Protein AF-A0A815VZ69-F1 (afdb_monomer)

Nearest PDB structures (foldseek):
  6j0x-assembly4_D  TM=4.303E-01  e=3.995E+00  Saccharomyces cerevisiae S288C
  6zu5-assembly1_LCC  TM=4.705E-01  e=9.378E+00  Paranosema locustae

Sequence (83 aa):
MNIADLEFFLQSMPSLIDLKLTGNGNYFDGHRWEKFIQKNLDGLKKFQFYFSDYQNGQLNYPDIEQIIRSFQTPFWIELKKMV

Foldseek 3Di:
DAVVVVLVVCLVPLQDAEDEDEDEDRVLALQVVLVSCVVRRVNHLYYHYHYPCVVVVPDDPVNVVVSVVNQPDCSNVVSVPPD

Structure (mmCIF, N/CA/C/O backbone):
data_AF-A0A815VZ69-F1
#
_entry.id   AF-A0A815VZ69-F1
#
loop_
_atom_site.group_PDB
_atom_site.id
_atom_site.type_symbol
_atom_site.label_atom_id
_atom_site.label_alt_id
_atom_site.label_comp_id
_atom_site.label_asym_id
_atom_site.label_entity_id
_atom_site.label_seq_id
_atom_site.pdbx_PDB_ins_code
_atom_site.Cartn_x
_atom_site.Cartn_y
_atom_site.Cartn_z
_atom_site.occupancy
_atom_site.B_iso_or_equiv
_atom_site.auth_seq_id
_atom_site.auth_comp_id
_atom_site.auth_asym_id
_atom_site.auth_atom_id
_atom_site.pdbx_PDB_model_num
ATOM 1 N N . MET A 1 1 ? -3.798 -10.985 -11.815 1.00 68.81 1 MET A N 1
ATOM 2 C CA . MET A 1 1 ? -4.743 -10.206 -10.992 1.00 68.81 1 MET A CA 1
ATOM 3 C C . MET A 1 1 ? -4.489 -8.746 -11.299 1.00 68.81 1 MET A C 1
ATOM 5 O O . MET A 1 1 ? -3.323 -8.362 -11.295 1.00 68.81 1 MET A O 1
ATOM 9 N N . ASN A 1 2 ? -5.513 -7.984 -11.681 1.00 83.94 2 ASN A N 1
ATOM 10 C CA . ASN A 1 2 ? -5.353 -6.538 -11.811 1.00 83.94 2 ASN A CA 1
ATOM 11 C C . ASN A 1 2 ? -5.490 -5.897 -10.412 1.00 83.94 2 ASN A C 1
ATOM 13 O O . ASN A 1 2 ? -5.929 -6.542 -9.461 1.00 83.94 2 ASN A O 1
ATOM 17 N N . ILE A 1 3 ? -5.102 -4.633 -10.267 1.00 87.44 3 ILE A N 1
ATOM 18 C CA . ILE A 1 3 ? -5.147 -3.947 -8.967 1.00 87.44 3 ILE A CA 1
ATOM 19 C C . ILE A 1 3 ? -6.579 -3.775 -8.423 1.00 87.44 3 ILE A C 1
ATOM 21 O O . ILE A 1 3 ? -6.762 -3.822 -7.213 1.00 87.44 3 ILE A O 1
ATOM 25 N N . ALA A 1 4 ? -7.597 -3.653 -9.281 1.00 90.44 4 ALA A N 1
ATOM 26 C CA . ALA A 1 4 ? -8.989 -3.550 -8.839 1.00 90.44 4 ALA A CA 1
ATOM 27 C C . ALA A 1 4 ? -9.502 -4.868 -8.229 1.00 90.44 4 ALA A C 1
ATOM 29 O O . ALA A 1 4 ? -10.192 -4.841 -7.214 1.00 90.44 4 ALA A O 1
ATOM 30 N N . ASP A 1 5 ? -9.117 -6.017 -8.791 1.00 91.25 5 ASP A N 1
ATOM 31 C CA . ASP A 1 5 ? -9.458 -7.332 -8.234 1.00 91.25 5 ASP A CA 1
ATOM 32 C C . ASP A 1 5 ? -8.835 -7.517 -6.839 1.00 91.25 5 ASP A C 1
ATOM 34 O O . ASP A 1 5 ? -9.470 -8.043 -5.926 1.00 91.25 5 ASP A O 1
ATOM 38 N N . LEU A 1 6 ? -7.587 -7.063 -6.666 1.00 91.62 6 LEU A N 1
ATOM 39 C CA . LEU A 1 6 ? -6.889 -7.110 -5.382 1.00 91.62 6 LEU A CA 1
ATOM 40 C C . LEU A 1 6 ? -7.554 -6.190 -4.353 1.00 91.62 6 LEU A C 1
ATOM 42 O O . LEU A 1 6 ? -7.767 -6.601 -3.217 1.00 91.62 6 LEU A O 1
ATOM 46 N N . GLU A 1 7 ? -7.903 -4.964 -4.740 1.00 93.50 7 GLU A N 1
ATOM 47 C CA . GLU A 1 7 ? -8.635 -4.032 -3.877 1.00 93.50 7 GLU A CA 1
ATOM 48 C C . GLU A 1 7 ? -9.983 -4.614 -3.443 1.00 93.50 7 GLU A C 1
ATOM 50 O O . GLU A 1 7 ? -10.314 -4.572 -2.260 1.00 93.50 7 GLU A O 1
ATOM 55 N N . PHE A 1 8 ? -10.730 -5.225 -4.366 1.00 94.75 8 PHE A N 1
ATOM 56 C CA . PHE A 1 8 ? -11.991 -5.893 -4.049 1.00 94.75 8 PHE A CA 1
ATOM 57 C C . PHE A 1 8 ? -11.796 -7.051 -3.060 1.00 94.75 8 PHE A C 1
ATOM 59 O O . PHE A 1 8 ? -12.550 -7.192 -2.099 1.00 94.75 8 PHE A O 1
ATOM 66 N N . PHE A 1 9 ? -10.750 -7.859 -3.247 1.00 94.25 9 PHE A N 1
ATOM 67 C CA . PHE A 1 9 ? -10.407 -8.922 -2.305 1.00 94.25 9 PHE A CA 1
ATOM 68 C C . PHE A 1 9 ? -10.067 -8.361 -0.916 1.00 94.25 9 PHE A C 1
ATOM 70 O O . PHE A 1 9 ? -10.598 -8.831 0.090 1.00 94.25 9 PHE A O 1
ATOM 77 N N . LEU A 1 10 ? -9.238 -7.318 -0.849 1.00 94.62 10 LEU A N 1
ATOM 78 C CA . LEU A 1 10 ? -8.811 -6.703 0.409 1.00 94.62 10 LEU A CA 1
ATOM 79 C C . LEU A 1 10 ? -9.956 -6.002 1.153 1.00 94.62 10 LEU A C 1
ATOM 81 O O . LEU A 1 10 ? -9.949 -5.985 2.380 1.00 94.62 10 LEU A O 1
ATOM 85 N N . GLN A 1 11 ? -10.975 -5.496 0.451 1.00 95.62 11 GLN A N 1
ATOM 86 C CA . GLN A 1 11 ? -12.185 -4.937 1.077 1.00 95.62 11 GLN A CA 1
ATOM 87 C C . GLN A 1 11 ? -12.926 -5.946 1.962 1.00 95.62 11 GLN A C 1
ATOM 89 O O . GLN A 1 11 ? -13.618 -5.547 2.895 1.00 95.62 11 GLN A O 1
ATOM 94 N N . SER A 1 12 ? -12.772 -7.247 1.704 1.00 95.00 12 SER A N 1
ATOM 95 C CA . SER A 1 12 ? -13.359 -8.294 2.548 1.00 95.00 12 SER A CA 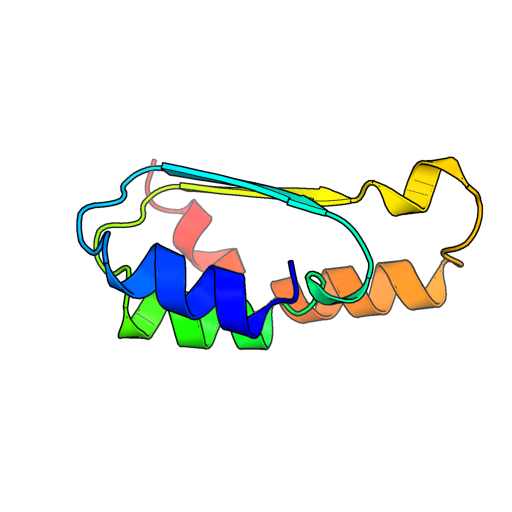1
ATOM 96 C C . SER A 1 12 ? -12.591 -8.544 3.855 1.00 95.00 12 SER A C 1
ATOM 98 O O . SER A 1 12 ? -13.035 -9.336 4.684 1.00 95.00 12 SER A O 1
ATOM 100 N N . MET A 1 13 ? -11.456 -7.864 4.064 1.00 94.94 13 MET A N 1
ATOM 101 C CA . MET A 1 13 ? -10.544 -8.066 5.193 1.00 94.94 13 MET A CA 1
ATOM 102 C C . MET A 1 13 ? -10.277 -6.765 5.976 1.00 94.94 13 MET A C 1
ATOM 104 O O . MET A 1 13 ? -9.122 -6.364 6.114 1.00 94.94 13 MET A O 1
ATOM 108 N N . PRO A 1 14 ? -11.303 -6.100 6.541 1.00 91.88 14 PRO A N 1
ATOM 109 C CA . PRO A 1 14 ? -11.116 -4.832 7.258 1.00 91.88 14 PRO A CA 1
ATOM 110 C C . PRO A 1 14 ? -10.214 -4.965 8.498 1.00 91.88 14 PRO A C 1
ATOM 112 O O . PRO A 1 14 ? -9.531 -4.023 8.880 1.00 91.88 14 PRO A O 1
ATOM 115 N N . SER A 1 15 ? -10.146 -6.155 9.105 1.00 94.00 15 SER A N 1
ATOM 116 C CA . SER A 1 15 ? -9.287 -6.441 10.262 1.00 94.00 15 SER A CA 1
ATOM 117 C C . SER A 1 15 ? -7.846 -6.821 9.893 1.00 94.00 15 SER A C 1
ATOM 119 O O . SER A 1 15 ? -7.132 -7.384 10.725 1.00 94.00 15 SER A O 1
ATOM 121 N N . LEU A 1 16 ? -7.423 -6.608 8.644 1.00 95.25 16 LEU A N 1
ATOM 122 C CA . LEU A 1 16 ? -6.071 -6.928 8.199 1.00 95.25 16 LEU A CA 1
ATOM 123 C C . LEU A 1 16 ? -5.053 -6.012 8.892 1.00 95.25 16 LEU A C 1
ATOM 125 O O . LEU A 1 16 ? -5.112 -4.796 8.754 1.00 95.25 16 LEU A O 1
ATOM 129 N N . ILE A 1 17 ? -4.099 -6.605 9.612 1.00 94.94 17 ILE A N 1
ATOM 130 C CA . ILE A 1 17 ? -3.081 -5.864 10.380 1.00 94.94 17 ILE A CA 1
ATOM 131 C C . ILE A 1 17 ? -1.804 -5.655 9.557 1.00 94.94 17 ILE A C 1
ATOM 133 O O . ILE A 1 17 ? -1.205 -4.578 9.595 1.00 94.94 17 ILE A O 1
ATOM 137 N N . ASP A 1 18 ? -1.414 -6.671 8.788 1.00 94.88 18 ASP A N 1
ATOM 138 C CA . ASP A 1 18 ? -0.192 -6.694 7.992 1.00 94.88 18 ASP A CA 1
ATOM 139 C C . ASP A 1 18 ? -0.515 -7.064 6.541 1.00 94.88 18 ASP A C 1
ATOM 141 O O . ASP A 1 18 ? -1.079 -8.124 6.264 1.00 94.88 18 ASP A O 1
ATOM 145 N N . LEU A 1 19 ? -0.104 -6.214 5.601 1.00 92.06 19 LEU A N 1
ATOM 146 C CA . LEU A 1 19 ? -0.236 -6.450 4.168 1.00 92.06 19 LEU A CA 1
ATOM 147 C C . LEU A 1 19 ? 1.147 -6.444 3.520 1.00 92.06 19 LEU A C 1
ATOM 149 O O . LEU A 1 19 ? 1.846 -5.430 3.519 1.00 92.06 19 LEU A O 1
ATOM 153 N N . LYS A 1 20 ? 1.530 -7.582 2.939 1.00 92.00 20 LYS A N 1
ATOM 154 C CA . LYS A 1 20 ? 2.734 -7.716 2.118 1.00 92.00 20 LYS A CA 1
ATOM 155 C C . LYS A 1 20 ? 2.336 -8.055 0.691 1.00 92.00 20 LYS A C 1
ATOM 157 O O . LYS A 1 20 ? 1.733 -9.096 0.449 1.00 92.00 20 LYS A O 1
ATOM 162 N N . LEU A 1 21 ? 2.720 -7.197 -0.243 1.00 88.12 21 LEU A N 1
ATOM 163 C CA . LEU A 1 21 ? 2.445 -7.370 -1.661 1.00 88.12 21 LEU A CA 1
ATOM 164 C C . LEU A 1 21 ? 3.736 -7.573 -2.445 1.00 88.12 21 LEU A C 1
ATOM 166 O O . LEU A 1 21 ? 4.780 -6.982 -2.164 1.00 88.12 21 LEU A O 1
ATOM 170 N N . THR A 1 22 ? 3.651 -8.432 -3.449 1.00 85.88 22 THR A N 1
ATOM 171 C CA . THR A 1 22 ? 4.701 -8.657 -4.437 1.00 85.88 22 THR A CA 1
ATOM 172 C C . THR A 1 22 ? 4.056 -8.530 -5.800 1.00 85.88 22 THR A C 1
ATOM 174 O O . THR A 1 22 ? 3.094 -9.240 -6.089 1.00 85.88 22 THR A O 1
ATOM 177 N N . GLY A 1 23 ? 4.538 -7.598 -6.616 1.00 77.38 23 GLY A N 1
ATOM 178 C CA . GLY A 1 23 ? 3.895 -7.335 -7.892 1.00 77.38 23 GLY A CA 1
ATOM 179 C C . GLY A 1 23 ? 4.663 -6.397 -8.811 1.00 77.38 23 GLY A C 1
ATOM 180 O O . GLY A 1 23 ? 5.740 -5.897 -8.477 1.00 77.38 23 GLY A O 1
ATOM 181 N N . ASN A 1 24 ? 4.061 -6.191 -9.978 1.00 75.00 24 ASN A N 1
ATOM 182 C CA . ASN A 1 24 ? 4.574 -5.426 -11.104 1.00 75.00 24 ASN A CA 1
ATOM 183 C C . ASN A 1 24 ? 3.866 -4.065 -11.275 1.00 75.00 24 ASN A C 1
ATOM 185 O O . ASN A 1 24 ? 2.959 -3.733 -10.512 1.00 75.00 24 ASN A O 1
ATOM 189 N N . GLY A 1 25 ? 4.294 -3.294 -12.278 1.00 70.12 25 GLY A N 1
ATOM 190 C CA . GLY A 1 25 ? 4.045 -1.870 -12.547 1.00 70.12 25 GLY A CA 1
ATOM 191 C C . GLY A 1 25 ? 2.696 -1.278 -12.140 1.00 70.12 25 GLY A C 1
ATOM 192 O O . GLY A 1 25 ? 2.636 -0.146 -11.668 1.00 70.12 25 GLY A O 1
ATOM 193 N N . ASN A 1 26 ? 1.611 -2.043 -12.252 1.00 70.81 26 ASN A N 1
ATOM 194 C CA . ASN A 1 26 ? 0.260 -1.589 -11.917 1.00 70.81 26 ASN A CA 1
ATOM 195 C C . ASN A 1 26 ? 0.021 -1.358 -10.416 1.00 70.81 26 ASN A C 1
ATOM 197 O O . ASN A 1 26 ? -0.984 -0.751 -10.052 1.00 70.81 26 ASN A O 1
ATOM 201 N N . TYR A 1 27 ? 0.902 -1.852 -9.544 1.00 78.31 27 TYR A N 1
ATOM 202 C CA . TYR A 1 27 ? 0.779 -1.679 -8.097 1.00 78.31 27 TYR A CA 1
ATOM 203 C C . TYR A 1 27 ? 1.570 -0.488 -7.547 1.00 78.31 27 TYR A C 1
ATOM 205 O O . TYR A 1 27 ? 1.484 -0.216 -6.349 1.00 78.31 27 TYR A O 1
ATOM 213 N N . PHE A 1 28 ? 2.347 0.212 -8.378 1.00 83.38 28 PHE A N 1
ATOM 214 C CA . PHE A 1 28 ? 3.315 1.213 -7.922 1.00 83.38 28 PHE A CA 1
ATOM 215 C C . PHE A 1 28 ? 2.716 2.627 -7.833 1.00 83.38 28 PHE A C 1
ATOM 217 O O . PHE A 1 28 ? 3.314 3.597 -8.289 1.00 83.38 28 PHE A O 1
ATOM 224 N N . ASP A 1 29 ? 1.526 2.737 -7.246 1.00 88.81 29 ASP A N 1
ATOM 225 C CA . ASP A 1 29 ? 0.828 4.006 -7.027 1.00 88.81 29 ASP A CA 1
ATOM 226 C C . ASP A 1 29 ? 0.539 4.190 -5.533 1.00 88.81 29 ASP A C 1
ATOM 228 O O . ASP A 1 29 ? -0.459 3.699 -4.994 1.00 88.81 29 ASP A O 1
ATOM 232 N N . GLY A 1 30 ? 1.437 4.897 -4.848 1.00 90.56 30 GLY A N 1
ATOM 233 C CA . GLY A 1 30 ? 1.308 5.179 -3.422 1.00 90.56 30 GLY A CA 1
ATOM 234 C C . GLY A 1 30 ? 0.098 6.048 -3.071 1.00 90.56 30 GLY A C 1
ATOM 235 O O . GLY A 1 30 ? -0.453 5.888 -1.982 1.00 90.56 30 GLY A O 1
ATOM 236 N N . HIS A 1 31 ? -0.390 6.897 -3.984 1.00 93.06 31 HIS A N 1
ATOM 237 C CA . HIS A 1 31 ? -1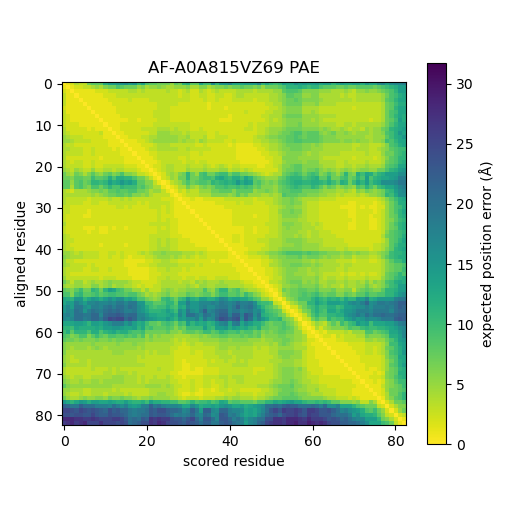.589 7.708 -3.747 1.00 93.06 31 HIS A CA 1
ATOM 238 C C . HIS A 1 31 ? -2.862 6.863 -3.787 1.00 93.06 31 HIS A C 1
ATOM 240 O O . HIS A 1 31 ? -3.783 7.077 -2.994 1.00 93.06 31 HIS A O 1
ATOM 246 N N . ARG A 1 32 ? -2.932 5.901 -4.712 1.00 93.00 32 ARG A N 1
ATOM 247 C CA . ARG A 1 32 ? -4.038 4.941 -4.777 1.00 93.00 32 ARG A CA 1
ATOM 248 C C . ARG A 1 32 ? -4.077 4.070 -3.528 1.00 93.00 32 ARG A C 1
ATOM 250 O O . ARG A 1 32 ? -5.139 3.945 -2.919 1.00 93.00 32 ARG A O 1
ATOM 257 N N . TRP A 1 33 ? -2.926 3.541 -3.114 1.00 92.62 33 TRP A N 1
ATOM 258 C CA . TRP A 1 33 ? -2.829 2.741 -1.894 1.00 92.62 33 TRP A CA 1
ATOM 259 C C . TRP A 1 33 ? -3.195 3.528 -0.639 1.00 92.62 33 TRP A C 1
ATOM 261 O O . TRP A 1 33 ? -3.957 3.017 0.174 1.00 92.62 33 TRP A O 1
ATOM 271 N N . GLU A 1 34 ? -2.737 4.773 -0.498 1.00 93.44 34 GLU A N 1
ATOM 272 C CA . GLU A 1 34 ? -3.126 5.642 0.620 1.00 93.44 34 GLU A CA 1
ATOM 273 C C . GLU A 1 34 ? -4.650 5.787 0.715 1.00 93.44 34 GLU A C 1
ATOM 275 O O . GLU A 1 34 ? -5.239 5.474 1.751 1.00 93.44 34 GLU A O 1
ATOM 280 N N . LYS A 1 35 ? -5.305 6.185 -0.386 1.00 94.25 35 LYS A N 1
ATOM 281 C CA . LYS A 1 35 ? -6.768 6.348 -0.430 1.00 94.25 35 LYS A CA 1
ATOM 282 C C . LYS A 1 35 ? -7.497 5.047 -0.108 1.00 94.25 35 LYS A C 1
ATOM 284 O O . LYS A 1 35 ? -8.528 5.063 0.563 1.00 94.25 35 LYS A O 1
ATOM 289 N N . PHE A 1 36 ? -6.988 3.926 -0.613 1.00 94.50 36 PHE A N 1
ATOM 290 C CA . PHE A 1 36 ? -7.588 2.621 -0.381 1.00 94.50 36 PHE A CA 1
ATOM 291 C C . PHE A 1 36 ? -7.470 2.192 1.085 1.00 94.50 36 PHE A C 1
ATOM 293 O O . PHE A 1 36 ? -8.472 1.785 1.674 1.00 94.50 36 PHE A O 1
ATOM 300 N N . ILE A 1 37 ? -6.280 2.317 1.679 1.00 93.56 37 ILE A N 1
ATOM 301 C CA . ILE A 1 37 ? -6.009 1.913 3.062 1.00 93.56 37 ILE A CA 1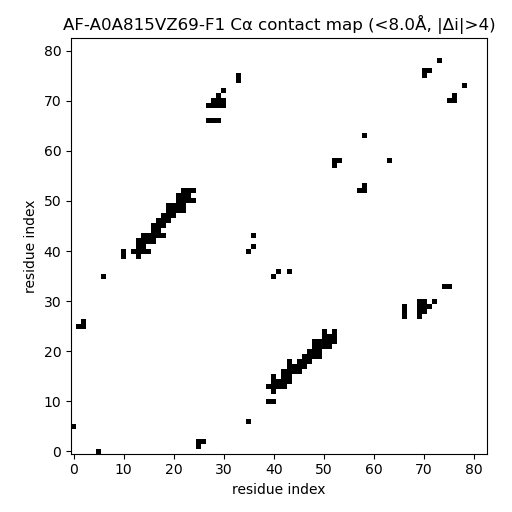
ATOM 302 C C . ILE A 1 37 ? -6.812 2.778 4.031 1.00 93.56 37 ILE A C 1
ATOM 304 O O . ILE A 1 37 ? -7.551 2.233 4.844 1.00 93.56 37 ILE A O 1
ATOM 308 N N . GLN A 1 38 ? -6.763 4.107 3.882 1.00 91.69 38 GLN A N 1
ATOM 309 C CA . GLN A 1 38 ? -7.519 5.035 4.733 1.00 91.69 38 GLN A CA 1
ATOM 310 C C . GLN A 1 38 ? -9.028 4.755 4.728 1.00 91.69 38 GLN A C 1
ATOM 312 O O . GLN A 1 38 ? -9.700 4.996 5.727 1.00 91.69 38 GLN A O 1
ATOM 317 N N . LYS A 1 39 ? -9.571 4.272 3.604 1.00 94.81 39 LYS A N 1
ATOM 318 C CA . LYS A 1 39 ? -11.006 4.018 3.452 1.00 94.81 39 LYS A CA 1
ATOM 319 C C . LYS A 1 39 ? -11.439 2.626 3.912 1.00 94.81 39 LYS A C 1
ATOM 321 O O . LYS A 1 39 ? -12.551 2.495 4.413 1.00 94.81 39 LYS A O 1
ATOM 326 N N . ASN A 1 40 ? -10.636 1.593 3.655 1.00 95.94 40 ASN A N 1
ATOM 327 C CA . ASN A 1 40 ? -11.095 0.200 3.753 1.00 95.94 40 ASN A CA 1
ATOM 328 C C . ASN A 1 40 ? -10.305 -0.652 4.756 1.00 95.94 40 ASN A C 1
ATOM 330 O O . ASN A 1 40 ? -10.781 -1.723 5.116 1.00 95.94 40 ASN A O 1
ATOM 334 N N . LEU A 1 41 ? -9.111 -0.218 5.168 1.00 93.81 41 LEU A N 1
ATOM 335 C CA . LEU A 1 41 ? -8.191 -0.988 6.009 1.00 93.8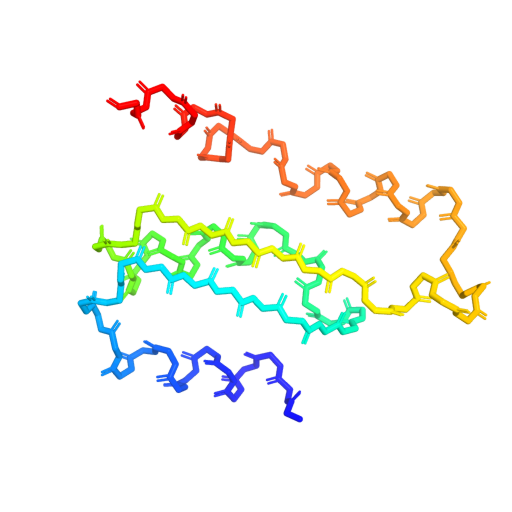1 41 LEU A CA 1
ATOM 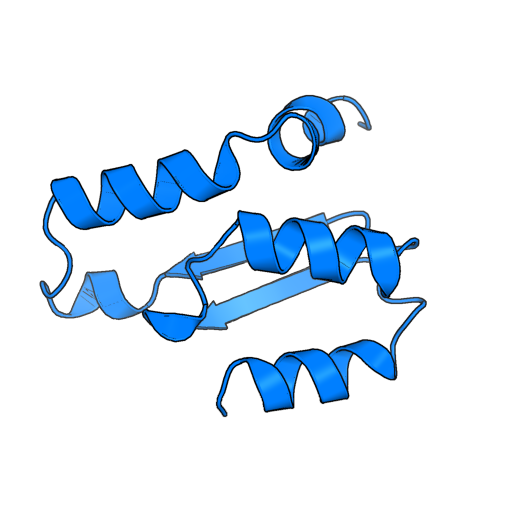336 C C . LEU A 1 41 ? -7.690 -0.125 7.178 1.00 93.81 41 LEU A C 1
ATOM 338 O O . LEU A 1 41 ? -6.489 0.081 7.350 1.00 93.81 41 LEU A O 1
ATOM 342 N N . ASP A 1 42 ? -8.617 0.402 7.972 1.00 89.50 42 ASP A N 1
ATOM 343 C CA . ASP A 1 42 ? -8.334 1.252 9.137 1.00 89.50 42 ASP A CA 1
ATOM 344 C C . ASP A 1 42 ? -7.490 0.548 10.217 1.00 89.50 42 ASP A C 1
ATOM 346 O O . ASP A 1 42 ? -6.719 1.193 10.928 1.00 89.50 42 ASP A O 1
ATOM 350 N N . GLY A 1 43 ? -7.586 -0.781 10.307 1.00 89.06 43 GLY A N 1
ATOM 351 C CA . GLY A 1 43 ? -6.776 -1.619 11.192 1.00 89.06 43 GLY A CA 1
ATOM 352 C C . GLY A 1 43 ? -5.354 -1.919 10.701 1.00 89.06 43 GLY A C 1
ATOM 353 O O . GLY A 1 43 ? -4.582 -2.538 11.445 1.00 89.06 43 GLY A O 1
ATOM 354 N N . LEU A 1 44 ? -4.986 -1.506 9.483 1.00 93.19 44 LEU A N 1
ATOM 355 C CA . LEU A 1 44 ? -3.695 -1.844 8.889 1.00 93.19 44 LEU A CA 1
ATOM 356 C C . LEU A 1 44 ? -2.559 -1.076 9.566 1.00 93.19 44 LEU A C 1
ATOM 358 O O . LEU A 1 44 ? -2.472 0.147 9.494 1.00 93.19 44 LEU A O 1
ATOM 362 N N . LYS A 1 45 ? -1.634 -1.815 10.179 1.00 90.00 45 LYS A N 1
ATOM 363 C CA . LYS A 1 45 ? -0.461 -1.257 10.868 1.00 90.00 45 LYS A CA 1
ATOM 364 C C . LYS A 1 45 ? 0.800 -1.323 10.025 1.00 90.00 45 LYS A C 1
ATOM 366 O O . LYS A 1 45 ? 1.713 -0.522 10.211 1.00 90.00 45 LYS A O 1
ATOM 371 N N . LYS A 1 46 ? 0.872 -2.289 9.109 1.00 90.62 46 LYS A N 1
ATOM 372 C CA . LYS A 1 46 ? 2.062 -2.521 8.299 1.00 90.62 46 LYS A CA 1
ATOM 373 C C . LYS A 1 46 ? 1.691 -2.768 6.852 1.00 90.62 46 LYS A C 1
ATOM 375 O O . LYS A 1 46 ? 0.964 -3.702 6.524 1.00 90.62 46 LYS A O 1
ATOM 380 N N . PHE A 1 47 ? 2.286 -1.967 5.982 1.00 90.38 47 PHE A N 1
ATOM 381 C CA . PHE A 1 47 ? 2.216 -2.142 4.543 1.00 90.38 47 PHE A CA 1
ATOM 382 C C . PHE A 1 47 ? 3.629 -2.328 3.996 1.00 90.38 47 PHE A C 1
ATOM 384 O O . PHE A 1 47 ? 4.518 -1.510 4.239 1.00 90.38 47 PHE A O 1
ATOM 391 N N . GLN A 1 48 ? 3.854 -3.428 3.286 1.00 88.94 48 GLN A N 1
ATOM 392 C CA . GLN A 1 48 ? 5.120 -3.728 2.631 1.00 88.94 48 GLN A CA 1
ATOM 393 C C . GLN A 1 48 ? 4.881 -4.049 1.169 1.00 88.94 48 GLN A C 1
ATOM 395 O O . GLN A 1 48 ? 4.004 -4.842 0.827 1.00 88.94 48 GLN A O 1
ATOM 400 N N . PHE A 1 49 ? 5.729 -3.490 0.318 1.00 84.56 49 PHE A N 1
ATOM 401 C CA . PHE A 1 49 ? 5.668 -3.722 -1.110 1.00 84.56 49 PHE A CA 1
ATOM 402 C C . PHE A 1 49 ? 7.031 -4.175 -1.642 1.00 84.56 49 PHE A C 1
ATOM 404 O O . PHE A 1 49 ? 8.064 -3.619 -1.268 1.00 84.56 49 PHE A O 1
ATOM 411 N N . TYR A 1 50 ? 7.030 -5.194 -2.505 1.00 82.00 50 TYR A N 1
ATOM 412 C CA . TYR A 1 50 ? 8.207 -5.662 -3.232 1.00 82.00 50 TYR A CA 1
ATOM 413 C C . TYR A 1 50 ? 7.997 -5.532 -4.744 1.00 82.00 50 TYR A C 1
ATOM 415 O O . TYR A 1 50 ? 7.082 -6.135 -5.310 1.00 82.00 50 TYR A O 1
ATOM 423 N N . PHE A 1 51 ? 8.880 -4.764 -5.379 1.00 75.19 51 PHE A N 1
ATOM 424 C CA . PHE A 1 51 ? 8.883 -4.473 -6.811 1.00 75.19 51 PHE A CA 1
ATOM 425 C C . PHE A 1 51 ? 9.575 -5.610 -7.572 1.00 75.19 51 PHE A C 1
ATOM 427 O O . PHE A 1 51 ? 10.800 -5.722 -7.539 1.00 75.19 51 PHE A O 1
ATOM 434 N N . SER A 1 52 ? 8.808 -6.472 -8.249 1.00 72.69 52 SER A N 1
ATOM 435 C CA . SER A 1 52 ? 9.380 -7.618 -8.978 1.00 72.69 52 SER A CA 1
ATOM 436 C C . SER A 1 52 ? 9.949 -7.255 -10.354 1.00 72.69 52 SER A C 1
ATOM 438 O O . SER A 1 52 ? 10.849 -7.938 -10.837 1.00 72.69 52 SER A O 1
ATOM 440 N N . ASP A 1 53 ? 9.485 -6.163 -10.970 1.00 66.44 53 ASP A N 1
ATOM 441 C CA . ASP A 1 53 ? 9.895 -5.755 -12.332 1.00 66.44 53 ASP A CA 1
ATOM 442 C C . ASP A 1 53 ? 11.333 -5.251 -12.428 1.00 66.44 53 ASP A C 1
ATOM 444 O O . ASP A 1 53 ? 11.911 -5.162 -13.513 1.00 66.44 53 ASP A O 1
ATOM 448 N N . TYR A 1 54 ? 11.946 -4.982 -11.278 1.00 59.66 54 TYR A N 1
ATOM 449 C CA . TYR A 1 54 ? 13.350 -4.614 -11.189 1.00 59.66 54 TYR A CA 1
ATOM 450 C C . TYR A 1 54 ? 14.279 -5.720 -11.714 1.00 59.66 54 TYR A C 1
ATOM 452 O O . TYR A 1 54 ? 15.393 -5.439 -12.148 1.00 59.66 54 TYR A O 1
ATOM 460 N N . GLN A 1 55 ? 13.827 -6.979 -11.707 1.00 56.50 55 GLN A N 1
ATOM 461 C CA . GLN A 1 55 ? 14.654 -8.125 -12.091 1.00 56.50 55 GLN A CA 1
ATOM 462 C C . GLN A 1 55 ? 14.892 -8.236 -13.607 1.00 56.50 55 GLN A C 1
ATOM 464 O O . GLN A 1 55 ? 15.867 -8.860 -14.012 1.00 56.50 55 GLN A O 1
ATOM 469 N N . ASN A 1 56 ? 14.065 -7.591 -14.440 1.00 58.03 56 ASN A N 1
ATOM 470 C CA . ASN A 1 56 ? 14.142 -7.700 -15.904 1.00 58.03 56 ASN A CA 1
ATOM 471 C C . ASN A 1 56 ? 14.685 -6.438 -16.601 1.00 58.03 56 ASN A C 1
ATOM 473 O O . ASN A 1 56 ? 14.610 -6.339 -17.823 1.00 58.03 56 ASN A O 1
ATOM 477 N N . GLY A 1 57 ? 15.208 -5.460 -15.849 1.00 59.38 57 GLY A N 1
ATOM 478 C CA . GLY A 1 57 ? 15.800 -4.242 -16.422 1.00 59.38 57 GLY A CA 1
ATOM 479 C C . GLY A 1 57 ? 14.799 -3.282 -17.080 1.00 59.38 57 GLY A C 1
ATOM 480 O O . GLY A 1 57 ? 15.196 -2.471 -17.909 1.00 59.38 57 GLY A O 1
ATOM 481 N N . GLN A 1 58 ? 13.508 -3.376 -16.742 1.00 62.75 58 GLN A N 1
ATOM 482 C CA . GLN A 1 58 ? 12.442 -2.581 -17.369 1.00 62.75 58 GLN A CA 1
ATOM 483 C C . GLN A 1 58 ? 12.189 -1.216 -16.713 1.00 62.75 58 GLN A C 1
ATOM 485 O O . GLN A 1 58 ? 11.463 -0.409 -17.284 1.00 62.75 58 GLN A O 1
ATOM 490 N N . LEU A 1 59 ? 12.761 -0.951 -15.535 1.00 68.38 59 LEU A N 1
ATOM 491 C CA . LEU A 1 59 ? 12.593 0.316 -14.821 1.00 68.38 59 LEU A CA 1
ATOM 492 C C . LEU A 1 59 ? 13.860 1.157 -14.942 1.00 68.38 59 LEU A C 1
ATOM 494 O O . LEU A 1 59 ? 14.928 0.753 -14.477 1.00 68.38 59 LEU A O 1
ATOM 498 N N . ASN A 1 60 ? 13.730 2.341 -15.531 1.00 74.69 60 ASN A N 1
ATOM 499 C CA . ASN A 1 60 ? 14.793 3.333 -15.545 1.00 74.69 60 ASN A CA 1
ATOM 500 C C . ASN A 1 60 ? 14.729 4.191 -14.271 1.00 74.69 60 ASN A C 1
ATOM 502 O O . ASN A 1 60 ? 13.717 4.235 -13.572 1.00 74.69 60 ASN A O 1
ATOM 506 N N . TYR A 1 61 ? 15.809 4.920 -13.973 1.00 77.81 61 TYR A N 1
ATOM 507 C CA . TYR A 1 61 ? 15.875 5.812 -12.805 1.00 77.81 61 TYR A CA 1
ATOM 508 C C . TYR A 1 61 ? 14.660 6.759 -12.662 1.00 77.81 61 TYR A C 1
ATOM 510 O O . TYR A 1 61 ? 14.134 6.858 -11.553 1.00 77.81 61 TYR A O 1
ATOM 518 N N . PRO A 1 62 ? 14.150 7.400 -13.737 1.00 80.12 62 PRO A N 1
ATOM 519 C CA . PRO A 1 62 ? 12.968 8.258 -13.636 1.00 80.12 62 PRO A CA 1
ATOM 520 C C . PRO A 1 62 ? 11.703 7.517 -13.186 1.00 80.12 62 PRO A C 1
ATOM 522 O O . PRO A 1 62 ? 10.923 8.066 -12.410 1.00 80.12 62 PRO A O 1
ATOM 525 N N . ASP A 1 63 ? 11.522 6.264 -13.616 1.00 80.62 63 ASP A N 1
ATOM 526 C CA . ASP A 1 63 ? 10.366 5.450 -13.227 1.00 80.62 63 ASP A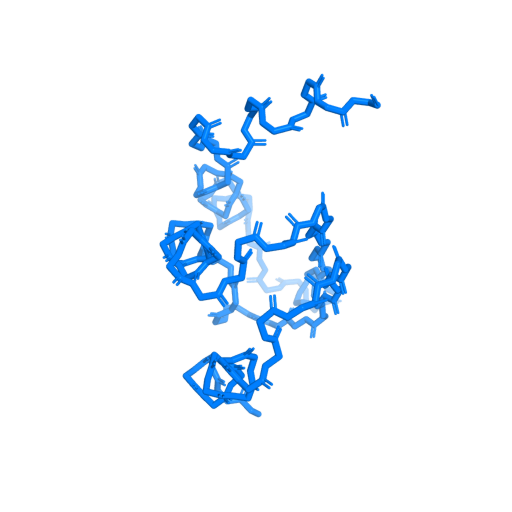 CA 1
ATOM 527 C C . ASP A 1 63 ? 10.419 5.155 -11.726 1.00 80.62 63 ASP A C 1
ATOM 529 O O . ASP A 1 63 ? 9.434 5.300 -11.008 1.00 80.62 63 ASP A O 1
ATOM 533 N N . ILE A 1 64 ? 11.607 4.824 -11.219 1.00 81.56 64 ILE A N 1
ATOM 534 C CA . ILE A 1 64 ? 11.841 4.565 -9.794 1.00 81.56 64 ILE A CA 1
ATOM 535 C C . ILE A 1 64 ? 11.597 5.824 -8.966 1.00 81.56 64 ILE A C 1
ATOM 537 O O . ILE A 1 64 ? 10.973 5.760 -7.907 1.00 81.56 64 ILE A O 1
ATOM 541 N N . GLU A 1 65 ? 12.056 6.978 -9.447 1.00 87.19 65 GLU A N 1
ATOM 542 C CA . GLU A 1 65 ? 11.828 8.247 -8.770 1.00 87.19 65 GLU A CA 1
ATOM 543 C C . GLU A 1 65 ? 10.332 8.585 -8.708 1.00 87.19 65 GLU A C 1
ATOM 545 O O . GLU A 1 65 ? 9.839 8.9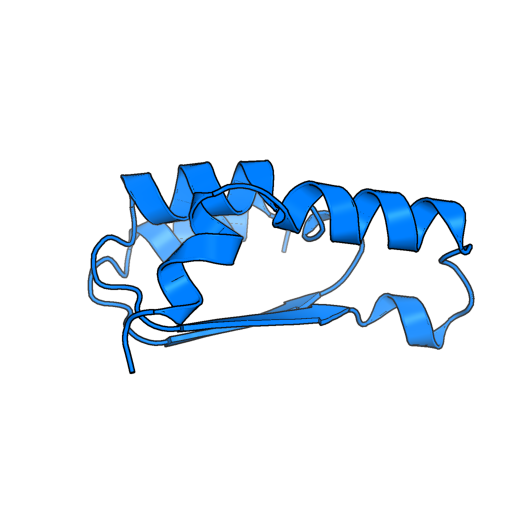99 -7.657 1.00 87.19 65 GLU A O 1
ATOM 550 N N . GLN A 1 66 ? 9.587 8.353 -9.792 1.00 86.25 66 GLN A N 1
ATOM 551 C CA . GLN A 1 66 ? 8.139 8.555 -9.821 1.00 86.25 66 GLN A CA 1
ATOM 552 C C . GLN A 1 66 ? 7.413 7.631 -8.835 1.00 86.25 66 GLN A C 1
ATOM 554 O O . GLN A 1 66 ? 6.532 8.087 -8.101 1.00 86.25 66 GLN A O 1
ATOM 559 N N . ILE A 1 67 ? 7.821 6.361 -8.766 1.00 86.56 67 ILE A N 1
ATOM 560 C CA . ILE A 1 67 ? 7.302 5.401 -7.788 1.00 86.56 67 ILE A CA 1
ATOM 561 C C . ILE A 1 67 ? 7.552 5.922 -6.375 1.00 86.56 67 ILE A C 1
ATOM 563 O O . ILE A 1 67 ? 6.604 6.074 -5.608 1.00 86.56 67 ILE A O 1
ATOM 567 N N . ILE A 1 68 ? 8.801 6.258 -6.036 1.00 87.88 68 ILE A N 1
ATOM 568 C CA . ILE A 1 68 ? 9.172 6.758 -4.704 1.00 87.88 68 ILE A CA 1
ATOM 569 C C . ILE A 1 68 ? 8.361 8.005 -4.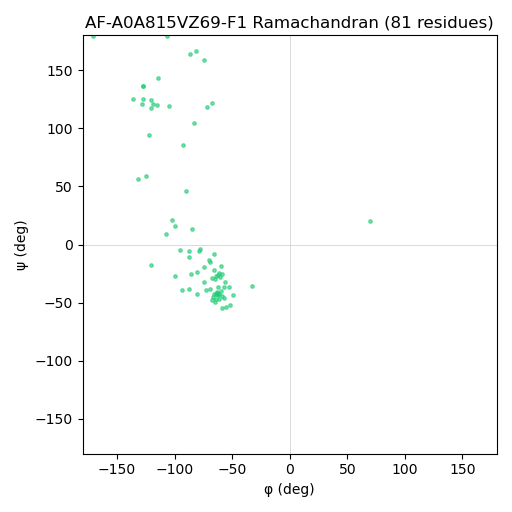347 1.00 87.88 68 ILE A C 1
ATOM 571 O O . ILE A 1 68 ? 7.812 8.068 -3.248 1.00 87.88 68 ILE A O 1
ATOM 575 N N . ARG A 1 69 ? 8.227 8.967 -5.270 1.00 91.44 69 ARG A N 1
ATOM 576 C CA . ARG A 1 69 ? 7.45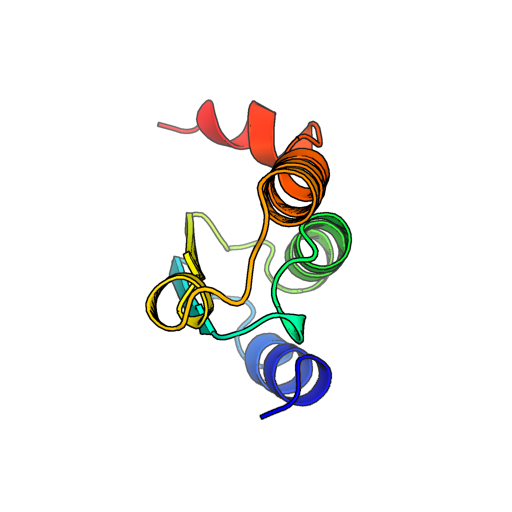3 10.202 -5.060 1.00 91.44 69 ARG A CA 1
ATOM 577 C C . ARG A 1 69 ? 5.995 9.926 -4.688 1.00 91.44 69 ARG A C 1
ATOM 579 O O . ARG A 1 69 ? 5.454 10.620 -3.833 1.00 91.44 69 ARG A O 1
ATOM 586 N N . SER A 1 70 ? 5.373 8.891 -5.256 1.00 91.44 70 SER A N 1
ATOM 587 C CA . SER A 1 70 ? 3.990 8.522 -4.908 1.00 91.44 70 SER A CA 1
ATOM 588 C C . SER A 1 70 ? 3.829 8.028 -3.457 1.00 91.44 70 SER A C 1
ATOM 590 O O . SER A 1 70 ? 2.742 8.128 -2.892 1.00 91.44 70 SER A O 1
ATOM 592 N N . PHE A 1 71 ? 4.912 7.556 -2.823 1.00 90.19 71 PHE A N 1
ATOM 593 C CA . PHE A 1 71 ? 4.960 7.112 -1.421 1.00 90.19 71 PHE A CA 1
ATOM 594 C C . PHE A 1 71 ? 5.539 8.174 -0.462 1.00 90.19 71 PHE A C 1
ATOM 596 O O . PHE A 1 71 ? 5.918 7.855 0.663 1.00 90.19 71 PHE A O 1
ATOM 603 N N . GLN A 1 72 ? 5.624 9.441 -0.880 1.00 91.25 72 GLN A N 1
ATOM 604 C CA . GLN A 1 72 ? 6.123 10.555 -0.056 1.00 91.25 72 GLN A CA 1
ATOM 605 C C . GLN A 1 72 ? 5.007 11.450 0.509 1.00 91.25 72 GLN A C 1
ATOM 607 O O . GLN A 1 72 ? 5.250 12.597 0.878 1.00 91.25 72 GLN A O 1
ATOM 612 N N . THR A 1 73 ? 3.772 10.958 0.590 1.00 90.94 73 THR A N 1
ATOM 613 C CA . THR A 1 73 ? 2.691 11.710 1.241 1.00 90.94 73 THR A CA 1
ATOM 614 C C . THR A 1 73 ? 2.835 11.685 2.768 1.00 90.94 73 THR A C 1
ATOM 616 O O . THR A 1 73 ? 3.479 10.779 3.311 1.00 90.94 73 THR A O 1
ATOM 619 N N . PRO A 1 74 ? 2.223 12.644 3.495 1.00 90.31 74 PRO A N 1
ATOM 620 C CA . PRO A 1 74 ? 2.230 12.639 4.957 1.00 90.31 74 PRO A CA 1
ATOM 621 C C . PRO A 1 74 ? 1.740 11.317 5.548 1.00 90.31 74 PRO A C 1
ATOM 623 O O . PRO A 1 74 ? 2.327 10.842 6.510 1.00 90.31 74 PRO A O 1
ATOM 626 N N . PHE A 1 75 ? 0.752 10.666 4.926 1.00 88.94 75 PHE A N 1
ATOM 627 C CA . PHE A 1 75 ? 0.303 9.332 5.325 1.00 88.94 75 PHE A CA 1
ATOM 628 C C . PHE A 1 75 ? 1.467 8.336 5.417 1.00 88.94 75 PHE A C 1
ATOM 630 O O . PHE A 1 75 ? 1.666 7.717 6.457 1.00 88.94 75 PHE A O 1
ATOM 637 N N . TRP A 1 76 ? 2.290 8.225 4.373 1.00 87.19 76 TRP A N 1
ATOM 638 C CA . TRP A 1 76 ? 3.412 7.282 4.345 1.00 87.19 76 TRP A CA 1
ATOM 639 C C . TRP A 1 76 ? 4.598 7.711 5.219 1.00 87.19 76 TRP A C 1
ATOM 641 O O . TRP A 1 76 ? 5.312 6.864 5.762 1.00 87.19 76 TRP A O 1
ATOM 651 N N . ILE A 1 77 ? 4.826 9.019 5.353 1.00 84.94 77 ILE A N 1
ATOM 652 C CA . ILE A 1 77 ? 5.967 9.575 6.092 1.00 84.94 77 ILE A CA 1
ATOM 653 C C . ILE A 1 77 ? 5.703 9.586 7.603 1.00 84.94 77 ILE A C 1
ATOM 655 O O . ILE A 1 77 ? 6.590 9.249 8.389 1.00 84.94 77 ILE A O 1
ATOM 659 N N . GLU A 1 78 ? 4.497 9.960 8.026 1.00 75.50 78 GLU A N 1
ATOM 660 C CA . GLU A 1 78 ? 4.151 10.180 9.432 1.00 75.50 78 GLU A CA 1
ATOM 661 C C . GLU A 1 78 ? 3.726 8.895 10.153 1.00 75.50 78 GLU A C 1
ATOM 663 O O . GLU A 1 78 ? 3.977 8.781 11.356 1.00 75.50 78 GLU A O 1
ATOM 668 N N . LEU A 1 79 ? 3.212 7.877 9.441 1.00 60.91 79 LEU A N 1
ATOM 669 C CA . LEU A 1 79 ? 2.918 6.559 10.034 1.00 60.91 79 LEU A CA 1
ATOM 670 C C . LEU A 1 79 ? 4.157 5.866 10.628 1.00 60.91 79 LEU A C 1
ATOM 672 O O . LEU A 1 79 ? 4.022 5.004 11.492 1.00 60.91 79 LEU A O 1
ATOM 676 N N . LYS A 1 80 ? 5.378 6.273 10.252 1.00 47.81 80 LYS A N 1
ATOM 677 C CA . LYS A 1 80 ? 6.624 5.784 10.872 1.00 47.81 80 LYS A CA 1
ATOM 678 C C . LYS A 1 80 ? 6.806 6.183 12.343 1.00 47.81 80 LYS A C 1
ATOM 680 O O . LYS A 1 80 ? 7.759 5.716 12.962 1.00 47.81 80 LYS A O 1
ATOM 685 N N . LYS A 1 81 ? 5.950 7.044 12.908 1.00 40.22 81 LYS A N 1
ATOM 686 C CA . LYS A 1 81 ? 6.033 7.447 14.324 1.00 40.22 81 LYS A CA 1
ATOM 687 C C . LYS A 1 81 ? 5.282 6.531 15.294 1.00 40.22 81 LYS A C 1
ATOM 689 O O . LYS A 1 81 ? 5.420 6.728 16.497 1.00 40.22 81 LYS A O 1
ATOM 694 N N . MET A 1 82 ? 4.532 5.539 14.816 1.00 37.19 82 MET A N 1
ATOM 695 C CA . MET A 1 82 ? 3.961 4.506 15.686 1.00 37.19 82 MET A CA 1
ATOM 696 C C . MET A 1 82 ? 4.919 3.311 15.752 1.00 37.19 82 MET A C 1
ATOM 698 O O . MET A 1 82 ? 4.828 2.382 14.951 1.00 37.19 82 MET A O 1
ATOM 702 N N . VAL A 1 83 ? 5.883 3.406 16.673 1.00 35.91 83 VAL A N 1
ATOM 703 C CA . VAL A 1 83 ? 6.677 2.275 17.186 1.00 35.91 83 VAL A CA 1
ATOM 704 C C . VAL A 1 83 ? 5.886 1.590 18.291 1.00 35.91 83 VAL A C 1
ATOM 706 O O . VAL A 1 83 ? 5.329 2.329 19.133 1.00 35.91 83 VAL A O 1
#

Secondary structure (DSSP, 8-state):
--HHHHHHHHHT-TT--EEEEEE-GGG--HHHHHHHHHHH-TT--EEEEEESGGGGT---HHHHHHHHHHT-SHHHHHGGG--

Radius of gyration: 13.21 Å; Cα contacts (8 Å, |Δi|>4): 77; chains: 1; bounding box: 29×23×35 Å

Solvent-accessible surface area (backbone atoms only — not comparable to full-atom values): 5011 Å² total; per-residue (Å²): 133,57,64,66,58,51,51,59,57,49,56,78,40,40,80,40,43,72,46,79,49,76,47,50,83,85,69,59,45,33,58,60,49,49,58,48,36,72,72,44,28,78,53,48,77,42,82,46,80,43,74,57,50,67,80,75,72,73,65,52,71,69,56,53,51,53,36,53,57,36,49,65,43,66,72,61,60,55,58,72,73,74,124

pLDDT: mean 83.06, std 14.06, range [35.91, 95.94]

Organism: NCBI:txid392033

Mean predicted aligned error: 6.1 Å